Protein AF-E1YEC5-F1 (afdb_monomer_lite)

Sequence (106 aa):
MSLFRADRTTVYKRRTAMSIIGIIMCWTIAAFAGVNEDLVKATGRGDLSEVKRLISQGADVNTKVNVDTKVKNGTVLMAASLNGYCEIVEEFLLKGADVNVKNEDG

Foldseek 3Di:
DDDDPPPPVVVVVVVVVVVVCVVVVVVVPPVQPVLQVQLLVCLLVLPQVSNVVSVVVVHDQQRFDCPPQPFHRHGSLVSNVVVVSVSSNVVSVVVPHDPPDDTPVD

pLDDT: mean 71.5, std 17.53, range [39.12, 92.69]

InterPro domains:
  IPR002110 Ankyrin repeat [PF12796] (39-103)
  IPR002110 Ankyrin repeat [PS50088] (72-104)
  IPR036770 Ankyrin repeat-containing domain superfamily [G3DSA:1.25.40.20] (32-106)
  IPR036770 Ankyrin repeat-containing domain superfamily [SSF48403] (39-106)

Radius of gyration: 21.04 Å; chains: 1; bounding box: 70×30×42 Å

Secondary structure (DSSP, 8-state):
-------THHHHHHHHHHHHHHHHHHHSSTTHHHHHHHHHHHHHHT-HHHHHHHHHTT--TT-EE-SSSSSTTEEHHHHHHHHT-HHHHHHHHHTT--TT---TT-

Organism: NCBI:txid201089

Structure (mmCIF, N/CA/C/O backbone):
data_AF-E1YEC5-F1
#
_entry.id   AF-E1YEC5-F1
#
loop_
_atom_site.group_PDB
_atom_site.id
_atom_site.type_symbol
_atom_site.label_atom_id
_atom_site.label_alt_id
_atom_site.label_comp_id
_atom_site.label_asym_id
_atom_site.label_entity_id
_atom_site.label_seq_id
_atom_site.pdbx_PDB_ins_code
_atom_site.Cartn_x
_atom_site.Cartn_y
_atom_site.Cartn_z
_atom_site.occupancy
_atom_site.B_iso_or_equiv
_atom_site.auth_seq_id
_atom_site.auth_comp_id
_atom_site.auth_asym_id
_atom_site.auth_atom_id
_atom_site.pdbx_PDB_model_num
ATOM 1 N N . MET A 1 1 ? -58.990 17.614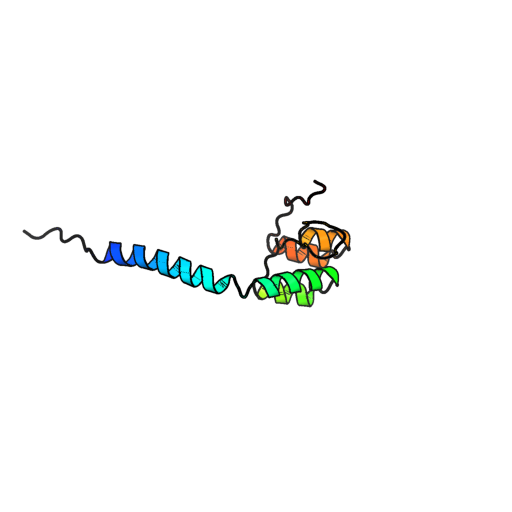 26.934 1.00 41.38 1 MET A N 1
ATOM 2 C CA . MET A 1 1 ? -58.689 17.198 25.549 1.00 41.38 1 MET A CA 1
ATOM 3 C C . MET A 1 1 ? -57.194 17.397 25.311 1.00 41.38 1 MET A C 1
ATOM 5 O O . MET A 1 1 ? -56.747 18.487 24.988 1.00 41.38 1 MET A O 1
ATOM 9 N N . SER A 1 2 ? -56.411 16.382 25.658 1.00 51.56 2 SER A N 1
ATOM 10 C CA . SER A 1 2 ? -54.957 16.285 25.482 1.00 51.56 2 SER A CA 1
ATOM 11 C C . SER A 1 2 ? -54.612 15.985 24.026 1.00 51.56 2 SER A C 1
ATOM 13 O O . SER A 1 2 ? -55.324 15.174 23.451 1.00 51.56 2 SER A O 1
ATOM 15 N N . LEU A 1 3 ? -53.535 16.587 23.500 1.00 44.09 3 LEU A N 1
ATOM 16 C CA . LEU A 1 3 ? -52.740 16.274 22.285 1.00 44.09 3 LEU A CA 1
ATOM 17 C C . LEU A 1 3 ? -52.333 17.642 21.708 1.00 44.09 3 LEU A C 1
ATOM 19 O O . LEU A 1 3 ? -53.180 18.397 21.264 1.00 44.09 3 LEU A O 1
ATOM 23 N N . PHE A 1 4 ? -51.099 18.127 21.792 1.00 48.16 4 PHE A N 1
ATOM 24 C CA . PHE A 1 4 ? -49.924 17.568 21.139 1.00 48.16 4 PHE A CA 1
ATOM 25 C C . PHE A 1 4 ? -48.703 18.327 21.699 1.00 48.16 4 PHE A C 1
ATOM 27 O O . PHE A 1 4 ? -48.323 19.390 21.210 1.00 48.16 4 PHE A O 1
ATOM 34 N N . ARG A 1 5 ? -48.113 17.839 22.797 1.00 46.59 5 ARG A N 1
ATOM 35 C CA . ARG A 1 5 ? -46.807 18.328 23.265 1.00 46.59 5 ARG A CA 1
ATOM 36 C C . ARG A 1 5 ? -45.758 17.724 22.330 1.00 46.59 5 ARG A C 1
ATOM 38 O O . ARG A 1 5 ? -45.297 16.616 22.570 1.00 46.59 5 ARG A O 1
ATOM 45 N N . ALA A 1 6 ? -45.427 18.422 21.245 1.00 49.03 6 ALA A N 1
ATOM 46 C CA . ALA A 1 6 ? -44.260 18.081 20.439 1.00 49.03 6 ALA A CA 1
ATOM 47 C C . ALA A 1 6 ? -43.021 18.202 21.338 1.00 49.03 6 ALA A C 1
ATOM 49 O O . ALA A 1 6 ? -42.704 19.281 21.850 1.00 49.03 6 ALA A O 1
ATOM 50 N N . ASP A 1 7 ? -42.384 17.069 21.607 1.00 47.66 7 ASP A N 1
ATOM 51 C CA . ASP A 1 7 ? -41.255 16.969 22.515 1.00 47.66 7 ASP A CA 1
ATOM 52 C C . ASP A 1 7 ? -40.046 17.727 21.935 1.00 47.66 7 ASP A C 1
ATOM 54 O O . ASP A 1 7 ? -39.374 17.285 21.002 1.00 47.66 7 ASP A O 1
ATOM 58 N N . ARG A 1 8 ? -39.773 18.918 22.488 1.00 51.41 8 ARG A N 1
ATOM 59 C CA . ARG A 1 8 ? -38.649 19.787 22.095 1.00 51.41 8 ARG A CA 1
ATOM 60 C C . ARG A 1 8 ? -37.278 19.129 22.322 1.00 51.41 8 ARG A C 1
ATOM 62 O O . ARG A 1 8 ? -36.271 19.657 21.851 1.00 51.41 8 ARG A O 1
ATOM 69 N N . THR A 1 9 ? -37.215 17.980 22.998 1.00 47.09 9 THR A N 1
ATOM 70 C CA . THR A 1 9 ? -35.960 17.276 23.295 1.00 47.09 9 THR A CA 1
ATOM 71 C C . THR A 1 9 ? -35.400 16.483 22.107 1.00 47.09 9 THR A C 1
ATOM 73 O O . THR A 1 9 ? -34.187 16.265 22.037 1.00 47.09 9 THR A O 1
ATOM 76 N N . THR A 1 10 ? -36.224 16.106 21.119 1.00 48.94 10 THR A N 1
ATOM 77 C CA . THR A 1 10 ? -35.775 15.289 19.972 1.00 48.94 10 THR A CA 1
ATOM 78 C C . THR A 1 10 ? -34.930 16.089 18.972 1.00 48.94 10 THR A C 1
ATOM 80 O O . THR A 1 10 ? -34.007 15.556 18.356 1.00 48.94 10 THR A O 1
ATOM 83 N N . VAL A 1 11 ? -35.198 17.393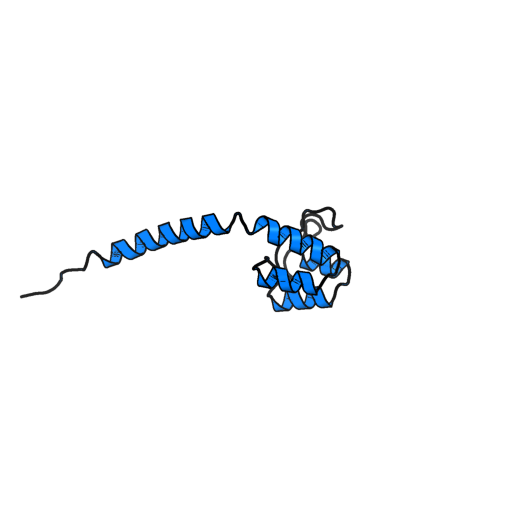 18.843 1.00 49.69 11 VAL A N 1
ATOM 84 C CA . VAL A 1 11 ? -34.468 18.307 17.944 1.00 49.69 11 VAL A CA 1
ATOM 85 C C . VAL A 1 11 ? -33.094 18.684 18.517 1.00 49.69 11 VAL A C 1
ATOM 87 O O . VAL A 1 11 ? -32.130 18.823 17.764 1.00 49.69 11 VAL A O 1
ATOM 90 N N . TYR A 1 12 ? -32.975 18.793 19.847 1.00 39.12 12 TYR A N 1
ATOM 91 C CA . TYR A 1 12 ? -31.726 19.186 20.513 1.00 39.12 12 TYR A CA 1
ATOM 92 C C . TYR A 1 12 ? -30.648 18.089 20.432 1.00 39.12 12 TYR A C 1
ATOM 94 O O . TYR A 1 12 ? -29.495 18.394 20.137 1.00 39.12 12 TYR A O 1
ATOM 102 N N . LYS A 1 13 ? -31.026 16.805 20.567 1.00 39.84 13 LYS A N 1
ATOM 103 C CA . LYS A 1 13 ? -30.100 15.656 20.447 1.00 39.84 13 LYS A CA 1
ATOM 104 C C . LYS A 1 13 ? -29.478 15.496 19.051 1.00 39.84 13 LYS A C 1
ATOM 106 O O . LYS A 1 13 ? -28.340 15.054 18.946 1.00 39.84 13 LYS A O 1
ATOM 111 N N . ARG A 1 14 ? -30.193 15.861 17.978 1.00 46.56 14 ARG A N 1
ATOM 112 C CA . ARG A 1 14 ? -29.696 15.743 16.590 1.00 46.56 14 ARG A CA 1
ATOM 113 C C . ARG A 1 14 ? -28.661 16.815 16.235 1.00 46.56 14 ARG A C 1
ATOM 115 O O . ARG A 1 14 ? -27.716 16.531 15.509 1.00 46.56 14 ARG A O 1
ATOM 122 N N . ARG A 1 15 ? -28.819 18.032 16.770 1.00 48.91 15 ARG A N 1
ATOM 123 C CA . ARG A 1 15 ? -27.916 19.164 16.499 1.00 48.91 15 ARG A CA 1
ATOM 124 C C . ARG A 1 15 ? -26.598 19.052 17.261 1.00 48.91 15 ARG A C 1
ATOM 126 O O . ARG A 1 15 ? -25.554 19.328 16.685 1.00 48.91 15 ARG A O 1
ATOM 133 N N . THR A 1 16 ? -26.630 18.601 18.515 1.00 50.09 16 THR A N 1
ATOM 134 C CA . THR A 1 16 ? -25.401 18.364 19.283 1.00 50.09 16 THR A CA 1
ATOM 135 C C . THR A 1 16 ? -24.642 17.142 18.766 1.00 50.09 16 THR A C 1
ATOM 137 O O . THR A 1 16 ? -23.428 17.223 18.636 1.00 50.09 16 THR A O 1
ATOM 140 N N . ALA A 1 17 ? -25.322 16.060 18.359 1.00 51.53 17 ALA A N 1
ATOM 141 C CA . ALA A 1 17 ? -24.676 14.888 17.755 1.00 51.53 17 ALA A CA 1
ATOM 142 C C . ALA A 1 17 ? -23.812 15.239 16.528 1.00 51.53 17 ALA A C 1
ATOM 144 O O . ALA A 1 17 ? -22.682 14.776 16.439 1.00 51.53 17 ALA A O 1
ATOM 145 N N . MET A 1 18 ? -24.281 16.114 15.630 1.00 52.22 18 MET A N 1
ATOM 146 C CA . MET A 1 18 ? -23.498 16.564 14.466 1.00 52.22 18 MET A CA 1
ATOM 147 C C . MET A 1 18 ? -22.260 17.391 14.845 1.00 52.22 18 MET A C 1
ATOM 149 O O . MET A 1 18 ? -21.214 17.239 14.218 1.00 52.22 18 MET A O 1
ATOM 153 N N . SER A 1 19 ? -22.336 18.215 15.895 1.00 55.34 19 SER A N 1
ATOM 154 C CA . SER A 1 19 ? -21.178 18.973 16.392 1.00 55.34 19 SER A CA 1
ATOM 155 C C . SER A 1 19 ? -20.147 18.089 17.101 1.00 55.34 19 SER A C 1
ATOM 157 O O . SER A 1 19 ? -18.951 18.311 16.951 1.00 55.34 19 SER A O 1
ATOM 159 N N . ILE A 1 20 ? -20.588 17.065 17.840 1.00 54.19 20 ILE A N 1
ATOM 160 C CA . ILE A 1 20 ? -19.690 16.135 18.540 1.00 54.19 20 ILE A CA 1
ATOM 161 C C . ILE A 1 20 ? -19.030 15.176 17.534 1.00 54.19 20 ILE A C 1
ATOM 163 O O . ILE A 1 20 ? -17.840 14.903 17.653 1.00 54.19 20 ILE A O 1
ATOM 167 N N . ILE A 1 21 ? -19.759 14.743 16.495 1.00 55.03 21 ILE A N 1
ATOM 168 C CA . ILE A 1 21 ? -19.196 13.975 15.373 1.00 55.03 21 ILE A CA 1
ATOM 169 C C . ILE A 1 21 ? -18.098 14.784 14.677 1.00 55.03 21 ILE A C 1
ATOM 171 O O . ILE A 1 21 ? -17.023 14.243 14.476 1.00 55.03 21 ILE A O 1
ATOM 175 N N . GLY A 1 22 ? -18.303 16.074 14.391 1.00 50.22 22 GLY A N 1
ATOM 176 C CA . GLY A 1 22 ? -17.279 16.919 13.758 1.00 50.22 22 GLY A CA 1
ATOM 177 C C . GLY A 1 22 ? -16.007 17.128 14.596 1.00 50.22 22 GLY A C 1
ATOM 178 O O . GLY A 1 22 ? -14.927 17.272 14.034 1.00 50.22 22 GLY A O 1
ATOM 179 N N . ILE A 1 23 ? -16.107 17.105 15.930 1.00 52.47 23 ILE A N 1
ATOM 180 C CA . ILE A 1 23 ? -14.956 17.258 16.842 1.00 52.47 23 ILE A CA 1
ATOM 181 C C . ILE A 1 23 ? -14.229 15.920 17.049 1.00 52.47 23 ILE A C 1
ATOM 183 O O . ILE A 1 23 ? -13.000 15.883 16.993 1.00 52.47 23 ILE A O 1
ATOM 187 N N . ILE A 1 24 ? -14.965 14.812 17.203 1.00 51.59 24 ILE A N 1
ATOM 188 C CA . ILE A 1 24 ? -14.399 13.450 17.242 1.00 51.59 24 ILE A CA 1
ATOM 189 C C . ILE A 1 24 ? -13.717 13.126 15.906 1.00 51.59 24 ILE A C 1
ATOM 191 O O . ILE A 1 24 ? -12.610 12.601 15.894 1.00 51.59 24 ILE A O 1
ATOM 195 N N . MET A 1 25 ? -14.326 13.538 14.794 1.00 47.78 25 MET A N 1
ATOM 196 C CA . MET A 1 25 ? -13.791 13.409 13.439 1.00 47.78 25 MET A CA 1
ATOM 197 C C . MET A 1 25 ? -12.567 14.300 13.189 1.00 47.78 25 MET A C 1
ATOM 199 O O . MET A 1 25 ? -11.857 14.047 12.230 1.00 47.78 25 MET A O 1
ATOM 203 N N . CYS A 1 26 ? -12.281 15.302 14.033 1.00 48.03 26 CYS A N 1
ATOM 204 C CA . CYS A 1 26 ? -11.126 16.199 13.889 1.00 48.03 26 CYS A CA 1
ATOM 205 C C . CYS A 1 26 ? -9.943 15.813 14.795 1.00 48.03 26 CYS A C 1
ATOM 207 O O . CYS A 1 26 ? -8.791 16.071 14.456 1.00 48.03 26 CYS A O 1
ATOM 209 N N . TRP A 1 27 ? -10.188 15.128 15.915 1.00 42.50 27 TRP A N 1
ATOM 210 C CA . TRP A 1 27 ? -9.098 14.554 16.717 1.00 42.50 27 TRP A CA 1
ATOM 211 C C . TRP A 1 27 ? -8.522 13.280 16.097 1.00 42.50 27 TRP A C 1
ATOM 213 O O . TRP A 1 27 ? -7.358 12.956 16.319 1.00 42.50 27 TRP A O 1
ATOM 223 N N . THR A 1 28 ? -9.290 12.585 15.260 1.00 49.56 28 THR A N 1
ATOM 224 C CA . THR A 1 28 ? -8.818 11.372 14.590 1.00 49.56 28 THR A CA 1
ATOM 225 C C . THR A 1 28 ? -7.893 11.639 13.406 1.00 49.56 28 THR A C 1
ATOM 227 O O . THR A 1 28 ? -7.177 10.735 13.020 1.00 49.56 28 THR A O 1
ATOM 230 N N . ILE A 1 29 ? -7.843 12.841 12.825 1.00 53.88 29 ILE A N 1
ATOM 231 C CA . ILE A 1 29 ? -7.095 13.064 11.567 1.00 53.88 29 ILE A CA 1
ATOM 232 C C . ILE A 1 29 ? -5.580 13.176 11.816 1.00 53.88 29 ILE A C 1
ATOM 234 O O . ILE A 1 29 ? -4.781 12.745 10.988 1.00 53.88 29 ILE A O 1
ATOM 238 N N . ALA A 1 30 ? -5.155 13.697 12.971 1.00 46.38 30 ALA A N 1
ATOM 239 C CA . ALA A 1 30 ? -3.739 13.986 13.226 1.00 46.38 30 ALA A CA 1
ATOM 240 C C . ALA A 1 30 ? -2.874 12.734 13.481 1.00 46.38 30 ALA A C 1
ATOM 242 O O . ALA A 1 30 ? -1.685 12.745 13.173 1.00 46.38 30 ALA A O 1
ATOM 243 N N . ALA A 1 31 ? -3.453 11.643 13.998 1.00 48.34 31 ALA A N 1
ATOM 244 C CA . ALA A 1 31 ? -2.721 10.395 14.245 1.00 48.34 31 ALA A CA 1
ATOM 245 C C . ALA A 1 31 ? -2.554 9.517 12.985 1.00 48.34 31 ALA A C 1
ATOM 247 O O . ALA A 1 31 ? -1.709 8.626 12.970 1.00 48.34 31 ALA A O 1
ATOM 248 N N . PHE A 1 32 ? -3.323 9.769 11.919 1.00 51.53 32 PHE A N 1
ATOM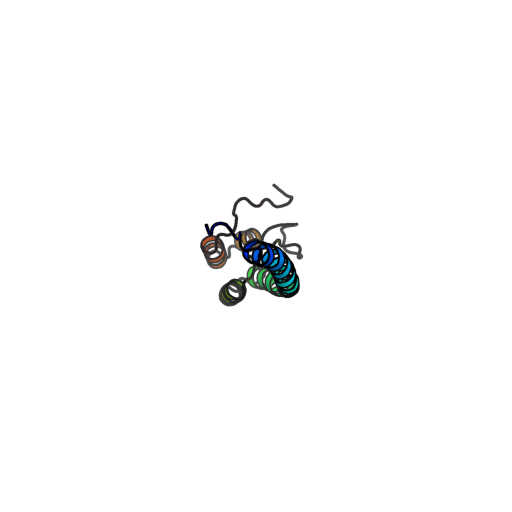 249 C CA . PHE A 1 32 ? -3.301 8.954 10.694 1.00 51.53 32 PHE A CA 1
ATOM 250 C C . PHE A 1 32 ? -2.171 9.326 9.724 1.00 51.53 32 PHE A C 1
ATOM 252 O O . PHE A 1 32 ? -1.815 8.520 8.867 1.00 51.53 32 PHE A O 1
ATOM 259 N N . ALA A 1 33 ? -1.572 10.514 9.862 1.00 57.56 33 ALA A N 1
ATOM 260 C CA . ALA A 1 33 ? -0.515 10.966 8.957 1.00 57.56 33 ALA A CA 1
ATOM 261 C C . ALA A 1 33 ? 0.728 10.053 8.999 1.00 57.56 33 ALA A C 1
ATOM 263 O O . ALA A 1 33 ? 1.277 9.729 7.949 1.00 57.56 33 ALA A O 1
ATOM 264 N N . GLY A 1 34 ? 1.123 9.583 10.189 1.00 67.38 34 GLY A N 1
ATOM 265 C CA . GLY A 1 34 ? 2.279 8.691 10.346 1.00 67.38 34 GLY A CA 1
ATOM 266 C C . GLY A 1 34 ? 2.035 7.281 9.801 1.00 67.38 34 GLY A C 1
ATOM 267 O O . GLY A 1 34 ? 2.879 6.735 9.100 1.00 67.38 34 GLY A O 1
ATOM 268 N N . VAL A 1 35 ? 0.844 6.721 10.044 1.00 75.88 35 VAL A N 1
ATOM 269 C CA . VAL A 1 35 ? 0.477 5.363 9.598 1.00 75.88 35 VAL A CA 1
ATOM 270 C C . VAL A 1 35 ? 0.505 5.251 8.068 1.00 75.88 35 VAL A C 1
ATOM 272 O O . VAL A 1 35 ? 0.950 4.242 7.522 1.00 75.88 35 VAL A O 1
ATOM 275 N N . ASN A 1 36 ? 0.080 6.305 7.368 1.00 81.44 36 ASN A N 1
ATOM 276 C CA . ASN A 1 36 ? 0.115 6.357 5.909 1.00 81.44 36 ASN A CA 1
ATOM 277 C C . ASN A 1 36 ? 1.550 6.475 5.375 1.00 81.44 36 ASN A C 1
ATOM 279 O O . ASN A 1 36 ? 1.901 5.783 4.425 1.00 81.44 36 ASN A O 1
ATOM 283 N N . GLU A 1 37 ? 2.407 7.291 5.995 1.00 82.00 37 GLU A N 1
ATOM 284 C CA . GLU A 1 37 ? 3.825 7.381 5.616 1.00 82.00 37 GLU A CA 1
ATOM 285 C C . GLU A 1 37 ? 4.551 6.037 5.803 1.00 82.00 37 GLU A C 1
ATOM 287 O O . GLU A 1 37 ? 5.312 5.599 4.933 1.00 82.00 37 GLU A O 1
ATOM 292 N N . ASP A 1 38 ? 4.271 5.346 6.907 1.00 85.81 38 ASP A N 1
ATOM 293 C CA . ASP A 1 38 ? 4.810 4.016 7.178 1.00 85.81 38 ASP A CA 1
ATOM 294 C C . ASP A 1 38 ? 4.302 2.984 6.166 1.00 85.81 38 ASP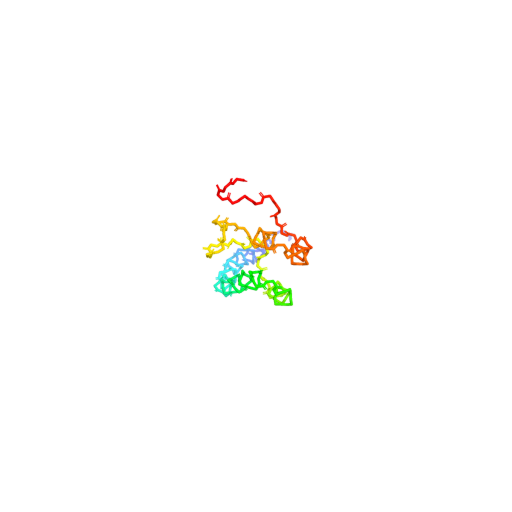 A C 1
ATOM 296 O O . ASP A 1 38 ? 5.079 2.130 5.729 1.00 85.81 38 ASP A O 1
ATOM 300 N N . LEU A 1 39 ? 3.048 3.105 5.709 1.00 86.50 39 LEU A N 1
ATOM 301 C CA . LEU A 1 39 ? 2.492 2.246 4.661 1.00 86.50 39 LEU A CA 1
ATOM 302 C C . LEU A 1 39 ? 3.252 2.428 3.349 1.00 86.50 39 LEU A C 1
ATOM 304 O O . LEU A 1 39 ? 3.605 1.440 2.702 1.00 86.50 39 LEU A O 1
ATOM 308 N N . VAL A 1 40 ? 3.557 3.671 2.972 1.00 85.94 40 VAL A N 1
ATOM 309 C CA . VAL A 1 40 ? 4.346 3.958 1.769 1.00 85.94 40 VAL A CA 1
ATOM 310 C C . VAL A 1 40 ? 5.738 3.334 1.868 1.00 85.94 40 VAL A C 1
ATOM 312 O O . VAL A 1 40 ? 6.187 2.672 0.930 1.00 85.94 40 VAL A O 1
ATOM 315 N N . LYS A 1 41 ? 6.417 3.489 3.011 1.00 86.69 41 LYS A N 1
ATOM 316 C CA . LYS A 1 41 ? 7.750 2.905 3.232 1.00 86.69 41 LYS A CA 1
ATOM 317 C C . LYS A 1 41 ? 7.714 1.376 3.208 1.00 86.69 41 LYS A C 1
ATOM 319 O O . LYS A 1 41 ? 8.573 0.766 2.577 1.00 86.69 41 LYS A O 1
ATOM 324 N N . ALA A 1 42 ? 6.735 0.756 3.868 1.00 89.00 42 ALA A N 1
ATOM 325 C CA . ALA A 1 42 ? 6.552 -0.696 3.872 1.00 89.00 42 ALA A CA 1
ATOM 326 C C . ALA A 1 42 ? 6.288 -1.236 2.459 1.00 89.00 42 ALA A C 1
ATOM 328 O O . ALA A 1 42 ? 6.919 -2.205 2.039 1.00 89.00 42 ALA A O 1
ATOM 329 N N . THR A 1 43 ? 5.448 -0.535 1.694 1.00 88.75 43 THR A N 1
ATOM 330 C CA . THR A 1 43 ? 5.156 -0.844 0.288 1.00 88.75 43 THR A CA 1
ATOM 331 C C . THR A 1 43 ? 6.402 -0.738 -0.582 1.00 88.75 43 THR A C 1
ATOM 333 O O . THR A 1 43 ? 6.673 -1.640 -1.364 1.00 88.75 43 THR A O 1
ATOM 336 N N . GLY A 1 44 ? 7.203 0.322 -0.425 1.00 85.19 44 GLY A N 1
ATOM 337 C CA . GLY A 1 44 ? 8.456 0.490 -1.170 1.00 85.19 44 GLY A CA 1
ATOM 338 C C . GLY A 1 44 ? 9.491 -0.602 -0.874 1.00 85.19 44 GLY A C 1
ATOM 339 O O . GLY A 1 44 ? 10.251 -0.985 -1.761 1.00 85.19 44 GLY A O 1
ATOM 340 N N . ARG A 1 45 ? 9.487 -1.146 0.349 1.00 87.56 45 ARG A N 1
ATOM 341 C CA . ARG A 1 45 ? 10.346 -2.271 0.754 1.00 87.56 45 ARG A CA 1
ATOM 342 C C . ARG A 1 45 ? 9.819 -3.649 0.339 1.00 87.56 45 ARG A C 1
ATOM 344 O O . ARG A 1 45 ? 10.570 -4.610 0.455 1.00 87.56 45 ARG A O 1
ATOM 351 N N . GLY A 1 46 ? 8.565 -3.759 -0.102 1.00 88.12 46 GLY A N 1
ATOM 352 C CA . GLY A 1 46 ? 7.942 -5.053 -0.397 1.00 88.12 46 GLY A CA 1
ATOM 353 C C . GLY A 1 46 ? 7.557 -5.860 0.851 1.00 88.12 46 GLY A C 1
ATOM 354 O O . GLY A 1 46 ? 7.414 -7.076 0.775 1.00 88.12 46 GLY A O 1
ATOM 355 N N . ASP A 1 47 ? 7.388 -5.213 2.009 1.00 91.69 47 ASP A N 1
ATOM 356 C CA . ASP A 1 47 ? 7.067 -5.900 3.265 1.00 91.69 47 ASP A CA 1
ATOM 357 C C . ASP A 1 47 ? 5.552 -6.103 3.430 1.00 91.69 47 ASP A C 1
ATOM 359 O O . ASP A 1 47 ? 4.841 -5.271 4.001 1.00 91.69 47 ASP A O 1
ATOM 363 N N . LEU A 1 48 ? 5.050 -7.232 2.925 1.00 90.81 48 LEU A N 1
ATOM 364 C CA . LEU A 1 48 ? 3.629 -7.589 2.984 1.00 90.81 48 LEU A CA 1
ATOM 365 C C . LEU A 1 48 ? 3.088 -7.684 4.420 1.00 90.81 48 LEU A C 1
ATOM 367 O O . LEU A 1 48 ? 1.938 -7.318 4.671 1.00 90.81 48 LEU A O 1
ATOM 371 N N . SER A 1 49 ? 3.889 -8.190 5.361 1.00 92.69 49 SER A N 1
ATOM 372 C CA . SER A 1 49 ? 3.442 -8.380 6.747 1.00 92.69 49 SER A CA 1
ATOM 373 C C . SER A 1 49 ? 3.180 -7.033 7.408 1.00 92.69 49 SER A C 1
ATOM 375 O O . SER A 1 49 ? 2.139 -6.831 8.040 1.00 92.69 49 SER A O 1
ATOM 377 N N . GLU A 1 50 ? 4.094 -6.091 7.194 1.00 91.50 50 GLU A N 1
ATOM 378 C CA . GLU A 1 50 ? 3.966 -4.734 7.701 1.00 91.50 50 GLU A CA 1
ATOM 379 C C . GLU A 1 50 ? 2.824 -3.973 7.017 1.00 91.50 50 GLU A C 1
ATOM 381 O O . GLU A 1 50 ? 2.039 -3.303 7.690 1.00 91.50 50 GLU A O 1
ATOM 386 N N . VAL A 1 51 ? 2.645 -4.152 5.703 1.00 89.94 51 VAL A N 1
ATOM 387 C CA . VAL A 1 51 ? 1.498 -3.600 4.966 1.00 89.94 51 VAL A CA 1
ATOM 388 C C . VAL A 1 51 ? 0.171 -4.069 5.575 1.00 89.94 51 VAL A C 1
ATOM 390 O O . VAL A 1 51 ? -0.677 -3.240 5.903 1.00 89.94 51 VAL A O 1
ATOM 393 N N . LYS A 1 52 ? -0.011 -5.375 5.811 1.00 90.06 52 LYS A N 1
ATOM 394 C CA . LYS A 1 52 ? -1.243 -5.909 6.426 1.00 90.06 52 LYS A CA 1
ATOM 395 C C . LYS A 1 52 ? -1.473 -5.361 7.833 1.00 90.06 52 LYS A C 1
ATOM 397 O O . LYS A 1 52 ? -2.615 -5.063 8.203 1.00 90.06 52 LYS A O 1
ATOM 402 N N . ARG A 1 53 ? -0.401 -5.214 8.619 1.00 91.00 53 ARG A N 1
ATOM 403 C CA . ARG A 1 53 ? -0.458 -4.636 9.967 1.00 91.00 53 ARG A CA 1
ATOM 404 C C . ARG A 1 53 ? -0.940 -3.187 9.915 1.00 91.00 53 ARG A C 1
ATOM 406 O O . ARG A 1 53 ? -1.852 -2.836 10.657 1.00 91.00 53 ARG A O 1
ATOM 413 N N . LEU A 1 54 ? -0.379 -2.376 9.022 1.00 89.25 54 LEU A N 1
ATOM 414 C CA . LEU A 1 54 ? -0.720 -0.961 8.862 1.00 89.25 54 LEU A CA 1
ATOM 415 C C . LEU A 1 54 ? -2.143 -0.771 8.326 1.00 89.25 54 LEU A C 1
ATOM 417 O O . LEU A 1 54 ? -2.901 0.023 8.878 1.00 89.25 54 LEU A O 1
ATOM 421 N N . ILE A 1 55 ? -2.567 -1.567 7.341 1.00 87.56 55 ILE A N 1
ATOM 422 C CA . ILE A 1 55 ? -3.963 -1.580 6.874 1.00 87.56 55 ILE A CA 1
ATOM 423 C C . ILE A 1 55 ? -4.915 -1.915 8.031 1.00 87.56 55 ILE A C 1
ATOM 425 O O . ILE A 1 55 ? -5.945 -1.267 8.199 1.00 87.56 55 ILE A O 1
ATOM 429 N N . SER A 1 56 ? -4.563 -2.892 8.871 1.00 85.38 56 SER A N 1
ATOM 430 C CA . SER A 1 56 ? -5.366 -3.253 10.051 1.00 85.38 56 SER A CA 1
ATOM 431 C C . SER A 1 56 ? -5.400 -2.146 11.112 1.00 85.38 56 SER A C 1
ATOM 433 O O . SER A 1 56 ? -6.337 -2.086 11.903 1.00 85.38 56 SER A O 1
ATOM 435 N N . GLN A 1 57 ? -4.407 -1.252 11.118 1.00 85.06 57 GLN A N 1
ATOM 436 C CA . GLN A 1 57 ? -4.381 -0.037 11.939 1.00 85.06 57 GLN A CA 1
ATOM 437 C C . GLN A 1 57 ? -5.166 1.130 11.324 1.00 85.06 57 GLN A C 1
ATOM 439 O O . GLN A 1 57 ? -5.257 2.188 11.943 1.00 85.06 57 GLN A O 1
ATOM 444 N N . GLY A 1 58 ? -5.765 0.938 10.147 1.00 82.50 58 GLY A N 1
ATOM 445 C CA . GLY A 1 58 ? -6.554 1.950 9.453 1.00 82.50 58 GLY A CA 1
ATOM 446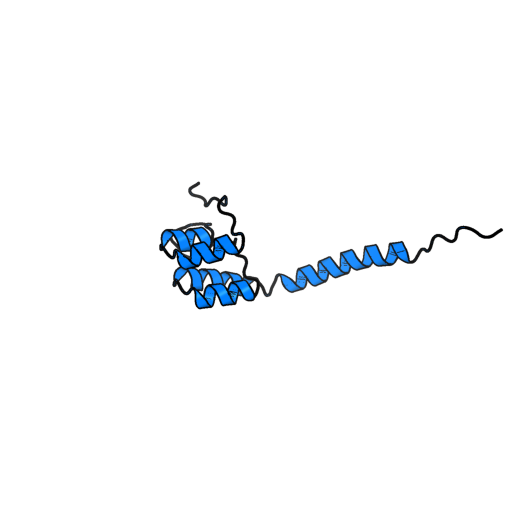 C C . GLY A 1 58 ? -5.771 2.754 8.418 1.00 82.50 58 GLY A C 1
ATOM 447 O O . GLY A 1 58 ? -6.240 3.819 8.028 1.00 82.50 58 GLY A O 1
ATOM 448 N N . ALA A 1 59 ? -4.602 2.283 7.970 1.00 84.88 59 ALA A N 1
ATOM 449 C CA . ALA A 1 59 ? -3.900 2.930 6.866 1.00 84.88 59 ALA A CA 1
ATOM 450 C C . ALA A 1 59 ? -4.803 3.030 5.628 1.00 84.88 59 ALA A C 1
ATOM 452 O O . ALA A 1 59 ? -5.502 2.074 5.275 1.00 84.88 59 ALA A O 1
ATOM 453 N N . ASP A 1 60 ? -4.765 4.176 4.954 1.00 84.69 60 ASP A N 1
ATOM 454 C CA . ASP A 1 60 ? -5.543 4.387 3.740 1.00 84.69 60 ASP A CA 1
ATOM 455 C C . ASP A 1 60 ? -4.836 3.730 2.547 1.00 84.69 60 ASP A C 1
ATOM 457 O O . ASP A 1 60 ? -3.720 4.100 2.176 1.00 84.69 60 ASP A O 1
ATOM 461 N N . VAL A 1 61 ? -5.495 2.762 1.912 1.00 86.25 61 VAL A N 1
ATOM 462 C CA . VAL A 1 61 ? -4.982 2.067 0.718 1.00 86.25 61 VAL A CA 1
ATOM 463 C C . VAL A 1 61 ? -4.955 2.952 -0.531 1.00 86.25 61 VAL A C 1
ATOM 465 O O . VAL A 1 61 ? -4.328 2.595 -1.524 1.00 86.25 61 VAL A O 1
ATOM 468 N N . ASN A 1 62 ? -5.582 4.129 -0.475 1.00 84.81 62 ASN A N 1
ATOM 469 C CA . ASN A 1 62 ? -5.518 5.163 -1.507 1.00 84.81 62 ASN A CA 1
ATOM 470 C C . ASN A 1 62 ? -4.522 6.275 -1.161 1.00 84.81 62 ASN A C 1
ATOM 472 O O . ASN A 1 62 ? -4.532 7.339 -1.788 1.00 84.81 62 ASN A O 1
ATOM 476 N N . THR A 1 63 ? -3.642 6.037 -0.181 1.00 84.44 63 THR A N 1
ATOM 477 C CA . THR A 1 63 ? -2.591 6.984 0.195 1.00 84.44 63 THR A CA 1
ATOM 478 C C . THR A 1 63 ? -1.778 7.384 -1.031 1.00 84.44 63 THR A C 1
ATOM 480 O O . THR A 1 63 ? -1.267 6.540 -1.778 1.00 84.44 63 THR A O 1
ATOM 483 N N . LYS A 1 64 ? -1.640 8.698 -1.214 1.00 81.94 64 LYS A N 1
ATOM 484 C CA . LYS A 1 64 ? -0.783 9.264 -2.247 1.00 81.94 64 LYS A CA 1
ATOM 485 C C . LYS A 1 64 ? 0.679 9.154 -1.835 1.00 81.94 64 LYS A C 1
ATOM 487 O O . LYS A 1 64 ? 1.045 9.490 -0.710 1.00 81.94 64 LYS A O 1
ATOM 492 N N . VAL A 1 65 ? 1.513 8.708 -2.762 1.00 75.69 65 VAL A N 1
ATOM 493 C CA . VAL A 1 65 ? 2.962 8.678 -2.604 1.00 75.69 65 VAL A CA 1
ATOM 494 C C . VAL A 1 65 ? 3.542 9.983 -3.146 1.00 75.69 65 VAL A C 1
ATOM 496 O O . VAL A 1 65 ? 3.491 10.257 -4.342 1.00 75.69 65 VAL A O 1
ATOM 499 N N . ASN A 1 66 ? 4.067 10.805 -2.235 1.00 66.94 66 ASN A N 1
ATOM 500 C CA . ASN A 1 66 ? 4.818 12.029 -2.555 1.00 66.94 66 ASN A CA 1
ATOM 501 C C . ASN A 1 66 ? 6.315 11.903 -2.260 1.00 66.94 66 ASN A C 1
ATOM 503 O O . ASN A 1 66 ? 7.072 12.845 -2.479 1.00 66.94 66 ASN A O 1
ATOM 507 N N . VAL A 1 67 ? 6.733 10.763 -1.719 1.00 54.38 67 VAL A N 1
ATOM 508 C CA . VAL A 1 67 ? 8.143 10.475 -1.448 1.00 54.38 67 VAL A CA 1
ATOM 509 C C . VAL A 1 67 ? 8.861 10.128 -2.752 1.00 54.38 67 VAL A C 1
ATOM 511 O O . VAL A 1 67 ? 8.197 9.786 -3.728 1.00 54.38 67 VAL A O 1
ATOM 514 N N . ASP A 1 68 ? 10.199 10.180 -2.743 1.00 54.00 68 ASP A N 1
ATOM 515 C CA . ASP A 1 68 ? 11.168 9.890 -3.827 1.00 54.00 68 ASP A CA 1
ATOM 516 C C . ASP A 1 68 ? 11.013 8.529 -4.555 1.00 54.00 68 ASP A C 1
ATOM 518 O O . ASP A 1 68 ? 11.925 8.014 -5.201 1.00 54.00 68 ASP A O 1
ATOM 522 N N . THR A 1 69 ? 9.857 7.888 -4.466 1.00 54.19 69 THR A N 1
ATOM 523 C CA . THR A 1 69 ? 9.412 6.889 -5.422 1.00 54.19 69 THR A CA 1
ATOM 524 C C . THR A 1 69 ? 9.332 7.498 -6.821 1.00 54.19 69 THR A C 1
ATOM 526 O O . THR A 1 69 ? 8.941 8.647 -6.998 1.00 54.19 69 THR A O 1
ATOM 529 N N . LYS A 1 70 ? 9.655 6.698 -7.842 1.00 58.22 70 LYS A N 1
ATOM 530 C CA . LYS A 1 70 ? 9.645 7.079 -9.268 1.00 58.22 70 LYS A CA 1
ATOM 531 C C . LYS A 1 70 ? 8.303 7.636 -9.788 1.00 58.22 70 LYS A C 1
ATOM 533 O O . LYS A 1 70 ? 8.233 8.010 -10.952 1.00 58.22 70 LYS A O 1
ATOM 538 N N . VAL A 1 71 ? 7.261 7.678 -8.956 1.00 58.59 71 VAL A N 1
ATOM 539 C CA . VAL A 1 71 ? 5.926 8.192 -9.267 1.00 58.59 71 VAL A CA 1
ATOM 540 C C . VAL A 1 71 ? 5.703 9.481 -8.499 1.00 58.59 71 VAL A C 1
ATOM 542 O O . VAL A 1 71 ? 5.532 9.459 -7.282 1.00 58.59 71 VAL A O 1
ATOM 545 N N . LYS A 1 72 ? 5.671 10.609 -9.207 1.00 64.44 72 LYS A N 1
ATOM 546 C CA . LYS A 1 72 ? 5.217 11.865 -8.611 1.00 64.44 72 LYS A CA 1
ATOM 547 C C . LYS A 1 72 ? 3.703 11.803 -8.436 1.00 64.44 72 LYS A C 1
ATOM 549 O O . LYS A 1 72 ? 2.987 11.491 -9.386 1.00 64.44 72 LYS A O 1
ATOM 554 N N . ASN A 1 73 ? 3.226 12.076 -7.220 1.00 68.88 73 ASN A N 1
ATOM 555 C CA . ASN A 1 73 ? 1.801 12.091 -6.881 1.00 68.88 73 ASN A CA 1
ATOM 556 C C . ASN A 1 73 ? 1.056 10.783 -7.248 1.00 68.88 73 ASN A C 1
ATOM 558 O O . ASN A 1 73 ? -0.118 10.815 -7.620 1.00 68.88 73 ASN A O 1
ATOM 562 N N . GLY A 1 74 ? 1.732 9.630 -7.161 1.00 76.06 74 GLY A N 1
ATOM 563 C CA . GLY A 1 74 ? 1.120 8.315 -7.393 1.00 76.06 74 GLY A CA 1
ATOM 564 C C . GLY A 1 74 ? 0.303 7.813 -6.203 1.00 76.06 74 GLY A C 1
ATOM 565 O O . GLY A 1 74 ? 0.185 8.502 -5.196 1.00 76.06 74 GLY A O 1
ATOM 566 N N . THR A 1 75 ? -0.199 6.577 -6.262 1.00 84.69 75 THR A N 1
ATOM 567 C CA . THR A 1 75 ? -0.763 5.864 -5.094 1.00 84.69 75 THR A CA 1
ATOM 568 C C . THR A 1 75 ? 0.160 4.751 -4.598 1.00 84.69 75 THR A C 1
ATOM 570 O O . THR A 1 75 ? 1.048 4.292 -5.320 1.00 84.69 75 THR A O 1
ATOM 573 N N . VAL A 1 76 ? -0.067 4.264 -3.373 1.00 86.19 76 VAL A N 1
ATOM 574 C CA . VAL A 1 76 ? 0.621 3.065 -2.850 1.00 86.19 76 VAL A CA 1
ATOM 575 C C . VAL A 1 76 ? 0.435 1.843 -3.757 1.00 86.19 76 VAL A C 1
ATOM 577 O O . VAL A 1 76 ? 1.373 1.069 -3.939 1.00 86.19 76 VAL A O 1
ATOM 580 N N . LEU A 1 77 ? -0.720 1.720 -4.419 1.00 87.25 77 LEU A N 1
ATOM 581 C CA . LEU A 1 77 ? -0.976 0.674 -5.408 1.00 87.25 77 LEU A CA 1
ATOM 582 C C . LEU A 1 77 ? -0.050 0.794 -6.629 1.00 87.25 77 LEU A C 1
ATOM 584 O O . LEU A 1 77 ? 0.509 -0.208 -7.077 1.00 87.25 77 LEU A O 1
ATOM 588 N N . MET A 1 78 ? 0.160 2.009 -7.146 1.00 83.56 78 MET A N 1
ATOM 589 C CA . MET A 1 78 ? 1.097 2.250 -8.252 1.00 83.56 78 MET A CA 1
ATOM 590 C C . MET A 1 78 ? 2.533 1.923 -7.849 1.00 83.56 78 MET A C 1
ATOM 592 O O . MET A 1 78 ? 3.255 1.287 -8.613 1.00 83.56 78 MET A O 1
ATOM 596 N N . ALA A 1 79 ? 2.943 2.315 -6.639 1.00 85.56 79 ALA A N 1
ATOM 597 C CA . ALA A 1 79 ? 4.271 2.001 -6.123 1.00 85.56 79 ALA A CA 1
ATOM 598 C C . ALA A 1 79 ? 4.487 0.482 -6.001 1.00 85.56 79 ALA A C 1
ATOM 600 O O . ALA A 1 79 ? 5.516 -0.020 -6.452 1.00 85.56 79 ALA A O 1
ATOM 601 N N . ALA A 1 80 ? 3.517 -0.259 -5.458 1.00 87.44 80 ALA A N 1
ATOM 602 C CA . ALA A 1 80 ? 3.574 -1.720 -5.390 1.00 87.44 80 ALA A CA 1
ATOM 603 C C . ALA A 1 80 ? 3.638 -2.358 -6.789 1.00 87.44 80 ALA A C 1
ATOM 605 O O . ALA A 1 80 ? 4.460 -3.242 -7.033 1.00 87.44 80 ALA A O 1
ATOM 606 N N . SER A 1 81 ? 2.825 -1.854 -7.723 1.00 87.38 81 SER A N 1
ATOM 607 C CA . SER A 1 81 ? 2.746 -2.355 -9.100 1.00 87.38 81 SER A CA 1
ATOM 608 C C . SER A 1 81 ? 4.050 -2.145 -9.871 1.00 87.38 81 SER A C 1
ATOM 610 O O . SER A 1 81 ? 4.525 -3.058 -10.539 1.00 87.38 81 SER A O 1
ATOM 612 N N . LEU A 1 82 ? 4.677 -0.972 -9.742 1.00 84.25 82 LEU A N 1
ATOM 613 C CA . LEU A 1 82 ? 5.938 -0.660 -10.425 1.00 84.25 82 LEU A CA 1
ATOM 614 C C . LEU A 1 82 ? 7.124 -1.475 -9.922 1.00 84.25 82 LEU A C 1
ATOM 616 O O . LEU A 1 82 ? 8.049 -1.738 -10.686 1.00 84.25 82 LEU A O 1
ATOM 620 N N . ASN A 1 83 ? 7.109 -1.853 -8.645 1.00 84.19 83 ASN A N 1
ATOM 621 C CA . ASN A 1 83 ? 8.139 -2.714 -8.070 1.00 84.19 83 ASN A CA 1
ATOM 622 C C . ASN A 1 83 ? 7.837 -4.211 -8.267 1.00 84.19 83 ASN A C 1
ATOM 624 O O . ASN A 1 83 ? 8.677 -5.042 -7.937 1.00 84.19 83 ASN A O 1
ATOM 628 N N . GLY A 1 84 ? 6.672 -4.566 -8.825 1.00 86.25 84 GLY A N 1
ATOM 629 C CA . GLY A 1 84 ? 6.284 -5.955 -9.077 1.00 86.25 84 GLY A CA 1
ATOM 630 C C . GLY A 1 84 ? 5.866 -6.730 -7.825 1.00 86.25 84 GLY A C 1
ATOM 631 O O . GLY A 1 84 ? 5.915 -7.957 -7.823 1.00 86.25 84 GLY A O 1
ATOM 632 N N . TYR A 1 85 ? 5.456 -6.045 -6.754 1.00 92.25 85 TYR A N 1
ATOM 633 C CA . TYR A 1 85 ? 5.023 -6.682 -5.507 1.00 92.25 85 TYR A CA 1
ATOM 634 C C . TYR A 1 85 ? 3.574 -7.175 -5.611 1.00 92.25 85 TYR A C 1
ATOM 636 O O . TYR A 1 85 ? 2.661 -6.595 -5.019 1.00 92.25 85 TYR A O 1
ATOM 644 N N . CYS A 1 86 ? 3.360 -8.244 -6.381 1.00 90.31 86 CYS A N 1
ATOM 645 C CA . CYS A 1 86 ? 2.036 -8.790 -6.694 1.00 90.31 86 CYS A CA 1
ATOM 646 C C . CYS A 1 86 ? 1.188 -9.071 -5.444 1.00 90.31 86 CYS A C 1
ATOM 648 O O . CYS A 1 86 ? 0.019 -8.705 -5.410 1.00 90.31 86 CYS A O 1
ATOM 650 N N . GLU A 1 87 ? 1.774 -9.641 -4.390 1.00 92.19 87 GLU A N 1
ATOM 651 C CA . GLU A 1 87 ? 1.035 -9.986 -3.166 1.00 92.19 87 GLU A CA 1
ATOM 652 C C . GLU A 1 87 ? 0.540 -8.741 -2.410 1.00 92.19 87 GLU A C 1
ATOM 654 O O . GLU A 1 87 ? -0.522 -8.754 -1.788 1.00 92.19 87 GLU A O 1
ATOM 659 N N . ILE A 1 88 ? 1.292 -7.638 -2.480 1.00 91.38 88 ILE A N 1
ATOM 660 C CA . ILE A 1 88 ? 0.899 -6.352 -1.890 1.00 91.38 88 ILE A CA 1
ATOM 661 C C . ILE A 1 88 ? -0.195 -5.694 -2.732 1.00 91.38 88 ILE A C 1
ATOM 663 O O . ILE A 1 88 ? -1.148 -5.142 -2.183 1.00 91.38 88 ILE A O 1
ATOM 667 N N . VAL A 1 89 ? -0.082 -5.777 -4.060 1.00 89.88 89 VAL A N 1
ATOM 668 C CA . VAL A 1 89 ? -1.118 -5.305 -4.987 1.00 89.88 89 VAL A CA 1
ATOM 669 C C . VAL A 1 89 ? -2.437 -6.030 -4.721 1.00 89.88 89 VAL A C 1
ATOM 671 O O . VAL A 1 89 ? -3.465 -5.374 -4.572 1.00 89.88 89 VAL A O 1
ATOM 674 N N . GLU A 1 90 ? -2.415 -7.357 -4.595 1.00 89.50 90 GLU A N 1
ATOM 675 C CA . GLU A 1 90 ? -3.603 -8.148 -4.263 1.00 89.50 90 GLU A CA 1
ATOM 676 C C . GLU A 1 90 ? -4.224 -7.726 -2.930 1.00 89.50 90 GLU A C 1
ATOM 678 O O . GLU A 1 90 ? -5.436 -7.529 -2.857 1.00 89.50 90 GLU A O 1
ATOM 683 N N . GLU A 1 91 ? -3.413 -7.525 -1.888 1.00 90.88 91 GLU A N 1
ATOM 684 C CA . GLU A 1 91 ? -3.915 -7.069 -0.589 1.00 90.88 91 GLU A CA 1
ATOM 685 C C . GLU A 1 91 ? -4.579 -5.688 -0.695 1.00 90.88 91 GLU A C 1
ATOM 687 O O . GLU A 1 91 ? -5.671 -5.488 -0.166 1.00 90.88 91 GLU A O 1
ATOM 692 N N . PHE A 1 92 ? -3.981 -4.741 -1.419 1.00 89.19 92 PHE A N 1
ATOM 693 C CA . PHE A 1 92 ? -4.592 -3.429 -1.638 1.00 89.19 92 PHE A CA 1
ATOM 694 C C . PHE A 1 92 ? -5.902 -3.513 -2.428 1.00 89.19 92 PHE A C 1
ATOM 696 O O . PHE A 1 92 ? -6.878 -2.857 -2.057 1.00 89.19 92 PHE A O 1
ATOM 703 N N . LEU A 1 93 ? -5.972 -4.356 -3.460 1.00 87.25 93 LEU A N 1
ATOM 704 C CA . LEU A 1 93 ? -7.199 -4.581 -4.229 1.00 87.25 93 LEU A CA 1
ATOM 705 C C . LEU A 1 93 ? -8.300 -5.226 -3.378 1.00 87.25 93 LEU A C 1
ATOM 707 O O . LEU A 1 93 ? -9.447 -4.784 -3.423 1.00 87.25 93 LEU A O 1
ATOM 711 N N . LEU A 1 94 ? -7.956 -6.212 -2.543 1.00 88.62 94 LEU A N 1
ATOM 712 C CA . LEU A 1 94 ? -8.884 -6.835 -1.590 1.00 88.62 94 LEU A CA 1
ATOM 713 C C . LEU A 1 94 ? -9.465 -5.823 -0.596 1.00 88.62 94 LEU A C 1
ATOM 715 O O . LEU A 1 94 ? -10.591 -5.983 -0.125 1.00 88.62 94 LEU A O 1
ATOM 719 N N . LYS A 1 95 ? -8.704 -4.776 -0.279 1.00 86.50 95 LYS A N 1
ATOM 720 C CA . LYS A 1 95 ? -9.109 -3.688 0.617 1.00 86.50 95 LY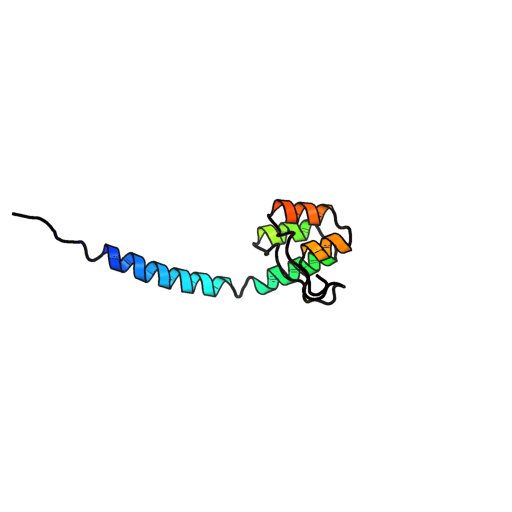S A CA 1
ATOM 721 C C . LYS A 1 95 ? -9.810 -2.536 -0.101 1.00 86.50 95 LYS A C 1
ATOM 723 O O . LYS A 1 95 ? -10.176 -1.563 0.553 1.00 86.50 95 LYS A O 1
ATOM 728 N N . GLY A 1 96 ? -10.050 -2.659 -1.406 1.00 84.19 96 GLY A N 1
ATOM 729 C CA . GLY A 1 96 ? -10.790 -1.676 -2.192 1.00 84.19 96 GLY A CA 1
ATOM 730 C C . GLY A 1 96 ? -9.958 -0.468 -2.613 1.00 84.19 96 GLY A C 1
ATOM 731 O O . GLY A 1 96 ? -10.501 0.631 -2.707 1.00 84.19 96 GLY A O 1
ATOM 732 N N . ALA A 1 97 ? -8.655 -0.649 -2.848 1.00 85.56 97 ALA A N 1
ATOM 733 C CA . ALA A 1 97 ? -7.839 0.383 -3.475 1.00 85.56 97 ALA A CA 1
ATOM 734 C C . ALA A 1 97 ? -8.428 0.787 -4.835 1.00 85.56 97 ALA A C 1
ATOM 736 O O . ALA A 1 97 ? -8.795 -0.059 -5.655 1.00 85.56 97 ALA A O 1
ATOM 737 N N . ASP A 1 98 ? -8.516 2.092 -5.070 1.00 81.06 98 ASP A N 1
ATOM 738 C CA . ASP A 1 98 ? -9.026 2.659 -6.305 1.00 81.06 98 ASP A CA 1
ATOM 739 C C . ASP A 1 98 ? -7.956 2.566 -7.396 1.00 81.06 98 ASP A C 1
ATOM 741 O O . ASP A 1 98 ? -6.904 3.209 -7.361 1.00 81.06 98 ASP A O 1
ATOM 745 N N . VAL A 1 99 ? -8.250 1.731 -8.387 1.00 81.31 99 VAL A N 1
ATOM 746 C CA . VAL A 1 99 ? -7.405 1.499 -9.562 1.00 81.31 99 VAL A CA 1
ATOM 747 C C . VAL A 1 99 ? -7.491 2.629 -10.588 1.00 81.31 99 VAL A C 1
ATOM 749 O O . VAL A 1 99 ? -6.665 2.688 -11.493 1.00 81.31 99 VAL A O 1
ATOM 752 N N . ASN A 1 100 ? -8.483 3.518 -10.475 1.00 78.31 100 ASN A N 1
ATOM 753 C CA . ASN A 1 100 ? -8.706 4.602 -11.433 1.00 78.31 100 ASN A CA 1
ATOM 754 C C . ASN A 1 100 ? -7.980 5.890 -11.051 1.00 78.31 100 ASN A C 1
ATOM 756 O O . ASN A 1 100 ? -8.089 6.890 -11.767 1.00 78.31 100 ASN A O 1
ATOM 760 N N . VAL A 1 101 ? -7.265 5.896 -9.924 1.00 77.94 101 VAL A N 1
ATOM 761 C CA . VAL A 1 101 ? -6.461 7.051 -9.541 1.00 77.94 101 VAL A CA 1
ATOM 762 C C . VAL A 1 101 ? -5.373 7.237 -10.586 1.00 77.94 101 VAL A C 1
ATOM 764 O O . VAL A 1 101 ? -4.692 6.289 -10.963 1.00 77.94 101 VAL A O 1
ATOM 767 N N . LYS A 1 102 ? -5.219 8.470 -11.057 1.00 73.12 102 LYS A N 1
ATOM 768 C CA . LYS A 1 102 ? -4.197 8.863 -12.025 1.00 73.12 102 LYS A CA 1
ATOM 769 C C . LYS A 1 102 ? -3.103 9.635 -11.304 1.00 73.12 102 LYS A C 1
ATOM 771 O O . LYS A 1 102 ? -3.399 10.462 -10.437 1.00 73.12 102 LYS A O 1
ATOM 776 N N . ASN A 1 103 ? -1.857 9.343 -11.648 1.00 69.88 103 ASN A N 1
ATOM 777 C CA . ASN A 1 103 ? -0.719 10.178 -11.280 1.00 69.88 103 ASN A CA 1
ATOM 778 C C . ASN A 1 103 ? -0.639 11.380 -12.240 1.00 69.88 103 ASN A C 1
ATOM 780 O O . ASN A 1 103 ? -1.474 11.539 -13.131 1.00 69.88 103 ASN A O 1
ATOM 784 N N . GLU A 1 104 ? 0.359 12.245 -12.063 1.00 69.50 104 GLU A N 1
ATOM 785 C CA . GLU A 1 104 ? 0.561 13.403 -12.953 1.00 69.50 104 GLU A CA 1
ATOM 786 C C . GLU A 1 104 ? 0.857 13.017 -14.408 1.00 69.50 104 GLU A C 1
ATOM 788 O O . GLU A 1 104 ? 0.624 13.822 -15.307 1.00 69.50 104 GLU A O 1
ATOM 793 N N . ASP A 1 105 ? 1.326 11.789 -14.636 1.00 65.00 105 ASP A N 1
ATOM 794 C CA . ASP A 1 105 ? 1.697 11.284 -15.958 1.00 65.00 105 ASP A CA 1
ATOM 795 C C . ASP A 1 105 ? 0.512 10.684 -16.751 1.00 65.00 105 ASP A C 1
ATOM 797 O O . ASP A 1 105 ? 0.661 10.431 -17.949 1.00 65.00 105 ASP A O 1
ATOM 801 N N . GLY A 1 106 ? -0.674 10.557 -16.132 1.00 53.72 106 GLY A N 1
ATOM 802 C CA . GLY A 1 106 ? -1.955 10.303 -16.814 1.00 53.72 106 GLY A CA 1
ATOM 803 C C . GLY A 1 106 ? -2.509 8.888 -16.728 1.00 53.72 106 GLY A C 1
ATOM 804 O O . GLY A 1 106 ? -1.797 7.921 -17.057 1.00 53.72 106 GLY A O 1
#